Protein AF-A0A0B1RYW7-F1 (afdb_monomer_lite)

Structure (mmCIF, N/CA/C/O backbone):
data_AF-A0A0B1RYW7-F1
#
_entry.id   AF-A0A0B1RYW7-F1
#
loop_
_atom_site.group_PDB
_atom_site.id
_atom_site.type_symbol
_atom_site.label_atom_id
_atom_site.label_alt_id
_atom_site.label_comp_id
_atom_site.label_asym_id
_atom_site.label_entity_id
_atom_site.label_seq_id
_atom_site.pdbx_PDB_ins_code
_atom_site.Cartn_x
_atom_site.Cartn_y
_atom_site.Cartn_z
_atom_site.occupancy
_atom_site.B_iso_or_equiv
_atom_site.auth_seq_id
_atom_site.auth_comp_id
_atom_site.auth_asym_id
_atom_site.auth_atom_id
_atom_site.pdbx_PDB_model_num
ATOM 1 N N . MET A 1 1 ? 24.501 35.988 -28.580 1.00 73.19 1 MET A N 1
ATOM 2 C CA . MET A 1 1 ? 23.815 35.892 -27.267 1.00 73.19 1 MET A CA 1
ATOM 3 C C . MET A 1 1 ? 22.457 35.199 -27.354 1.00 73.19 1 MET A C 1
ATOM 5 O O . MET A 1 1 ? 22.246 34.276 -26.586 1.00 73.19 1 MET A O 1
ATOM 9 N N . PHE A 1 2 ? 21.575 35.550 -28.301 1.00 78.81 2 PHE A N 1
ATOM 10 C CA . PHE A 1 2 ? 20.245 34.924 -28.447 1.00 78.81 2 PHE A CA 1
ATOM 11 C C . PHE A 1 2 ? 20.281 33.399 -28.681 1.00 78.81 2 PHE A C 1
ATOM 13 O O . PHE A 1 2 ? 19.526 32.655 -28.069 1.00 78.81 2 PHE A O 1
ATOM 20 N N . VAL A 1 3 ? 21.230 32.921 -29.491 1.00 81.38 3 VAL A N 1
ATOM 21 C CA . VAL A 1 3 ? 21.387 31.486 -29.798 1.00 81.38 3 VAL A CA 1
ATOM 22 C C . VAL A 1 3 ? 21.755 30.659 -28.557 1.00 81.38 3 VAL A C 1
ATOM 24 O O . VAL A 1 3 ? 21.262 29.552 -28.382 1.00 81.38 3 VAL A O 1
ATOM 27 N N . TYR A 1 4 ? 22.562 31.225 -27.654 1.00 84.06 4 TYR A N 1
ATOM 28 C CA . TYR A 1 4 ? 22.911 30.585 -26.384 1.00 84.06 4 TYR A CA 1
ATOM 29 C C . TYR A 1 4 ? 21.708 30.500 -25.443 1.00 84.06 4 TYR A C 1
ATOM 31 O O . TYR A 1 4 ? 21.514 29.483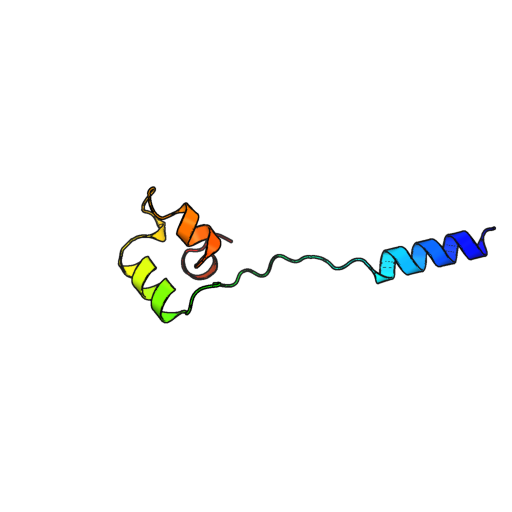 -24.789 1.00 84.06 4 TYR A O 1
ATOM 39 N N . PHE A 1 5 ? 20.871 31.539 -25.414 1.00 85.75 5 PHE A N 1
ATOM 40 C CA . PHE A 1 5 ? 19.648 31.543 -24.616 1.00 85.75 5 PHE A CA 1
ATOM 41 C C . PHE A 1 5 ? 18.660 30.467 -25.089 1.00 85.75 5 PHE A C 1
ATOM 43 O O . PHE A 1 5 ? 18.136 29.709 -24.278 1.00 85.75 5 PHE A O 1
ATOM 50 N N . LEU A 1 6 ? 18.479 30.333 -26.408 1.00 86.69 6 LEU A N 1
ATOM 51 C CA . LEU A 1 6 ? 17.662 29.267 -26.994 1.00 86.69 6 LEU A CA 1
ATOM 52 C C . LEU A 1 6 ? 18.221 27.869 -26.695 1.00 86.69 6 LEU A C 1
ATOM 54 O O . LEU A 1 6 ? 17.456 26.964 -26.373 1.00 86.69 6 LEU A O 1
ATOM 58 N N . ALA A 1 7 ? 19.544 27.697 -26.751 1.00 86.44 7 ALA A N 1
ATOM 59 C CA . ALA A 1 7 ? 20.189 26.428 -26.421 1.00 86.44 7 ALA A CA 1
ATOM 60 C C . ALA A 1 7 ? 19.970 26.030 -24.950 1.00 86.44 7 ALA A C 1
ATOM 62 O O . ALA A 1 7 ? 19.663 24.876 -24.669 1.00 86.44 7 ALA A O 1
ATOM 63 N N . VAL A 1 8 ? 20.057 26.983 -24.015 1.00 86.44 8 VAL A N 1
ATOM 64 C CA . VAL A 1 8 ? 19.796 26.738 -22.585 1.00 86.44 8 VAL A CA 1
ATOM 65 C C . VAL A 1 8 ? 18.336 26.349 -22.340 1.00 86.44 8 VAL A C 1
ATOM 67 O O . VAL A 1 8 ? 18.080 25.396 -21.610 1.00 86.44 8 VAL A O 1
ATOM 70 N N . LEU A 1 9 ? 17.378 27.027 -22.977 1.00 83.06 9 LEU A N 1
ATOM 71 C CA . LEU A 1 9 ? 15.954 26.688 -22.852 1.00 83.06 9 LEU A CA 1
ATOM 72 C C . LEU A 1 9 ? 15.629 25.288 -23.394 1.00 83.06 9 LEU A C 1
ATOM 74 O O . LEU A 1 9 ? 14.846 24.563 -22.786 1.00 83.06 9 LEU A O 1
ATOM 78 N N . LEU A 1 10 ? 16.250 24.887 -24.508 1.00 82.00 10 LEU A N 1
ATOM 79 C CA . LEU A 1 10 ? 16.089 23.540 -25.066 1.00 82.00 10 LEU A CA 1
ATOM 80 C C . LEU A 1 10 ? 16.641 22.458 -24.135 1.00 82.00 10 LEU A C 1
ATOM 82 O O . LEU A 1 10 ? 16.003 21.425 -23.961 1.00 82.00 10 LEU A O 1
ATOM 86 N N . VAL A 1 11 ? 17.792 22.707 -23.509 1.00 81.25 11 VAL A N 1
ATOM 87 C CA . VAL A 1 11 ? 18.378 21.797 -22.517 1.00 81.25 11 VAL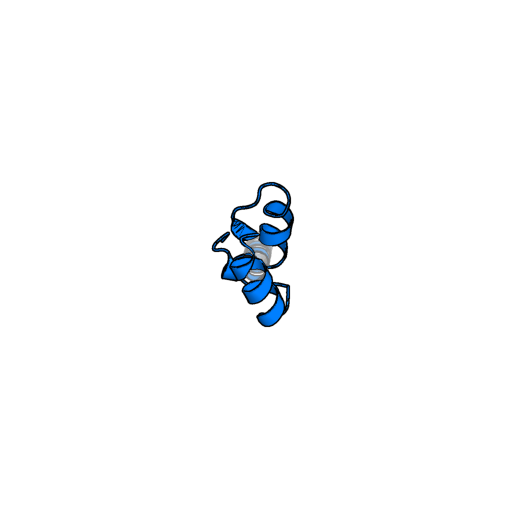 A CA 1
ATOM 88 C C . VAL A 1 11 ? 17.462 21.675 -21.297 1.00 81.25 11 VAL A C 1
ATOM 90 O O . VAL A 1 11 ? 17.157 20.563 -20.883 1.00 81.25 11 VAL A O 1
ATOM 93 N N . LEU A 1 12 ? 16.947 22.785 -20.762 1.00 77.38 12 LEU A N 1
ATOM 94 C CA . LEU A 1 12 ? 16.038 22.759 -19.609 1.00 77.38 12 LEU A CA 1
ATOM 95 C C . LEU A 1 12 ? 14.745 21.975 -19.885 1.00 77.38 12 LEU A C 1
ATOM 97 O O . LEU A 1 12 ? 14.327 21.202 -19.031 1.00 77.38 12 LEU A O 1
ATOM 101 N N . ASN A 1 13 ? 14.157 22.114 -21.078 1.00 74.50 13 ASN A N 1
ATOM 102 C CA . ASN A 1 13 ? 12.972 21.345 -21.480 1.00 74.50 13 ASN A CA 1
ATOM 103 C C . ASN A 1 13 ? 13.273 19.862 -21.759 1.00 74.50 13 ASN A C 1
ATOM 105 O O . ASN A 1 13 ? 12.387 19.026 -21.627 1.00 74.50 13 ASN A O 1
ATOM 109 N N . ALA A 1 14 ? 14.500 19.519 -22.163 1.00 74.06 14 ALA A N 1
ATOM 110 C CA . ALA A 1 14 ? 14.898 18.128 -22.388 1.00 74.06 14 ALA A CA 1
ATOM 111 C C . ALA A 1 14 ? 15.124 17.349 -21.078 1.00 74.06 14 ALA A C 1
ATOM 113 O O . ALA A 1 14 ? 15.008 16.127 -21.074 1.00 74.06 14 ALA A O 1
ATOM 114 N N . PHE A 1 15 ? 15.433 18.045 -19.976 1.00 70.12 15 PHE A N 1
ATOM 115 C CA . PHE A 1 15 ? 15.709 17.455 -18.660 1.00 70.12 15 PHE A CA 1
ATOM 116 C C . PHE A 1 15 ? 14.574 17.647 -17.644 1.00 70.12 15 PHE A C 1
ATOM 118 O O . PHE A 1 15 ? 14.792 17.501 -16.440 1.00 70.12 15 PHE A O 1
ATOM 125 N N . THR A 1 16 ? 13.351 17.944 -18.085 1.00 65.25 16 THR A N 1
ATOM 126 C CA . THR A 1 16 ? 12.182 17.810 -17.210 1.00 65.25 16 THR A CA 1
ATOM 127 C C . THR A 1 16 ? 11.822 16.330 -17.085 1.00 65.25 16 THR A C 1
ATOM 129 O O . THR A 1 16 ? 10.909 15.842 -17.748 1.00 65.25 16 THR A O 1
ATOM 132 N N . GLU A 1 17 ? 12.551 15.590 -16.246 1.00 63.06 17 GLU A N 1
ATOM 133 C CA . GLU A 1 17 ? 12.021 14.339 -15.706 1.00 63.06 17 GLU A CA 1
ATOM 134 C C . GLU A 1 17 ? 10.851 14.715 -14.796 1.00 63.06 17 GLU A C 1
ATOM 136 O O . GLU A 1 17 ? 11.033 15.186 -13.671 1.00 63.06 17 GLU A O 1
ATOM 141 N N . GLU A 1 18 ? 9.625 14.548 -15.294 1.00 61.50 18 GLU A N 1
ATOM 142 C CA . GLU A 1 18 ? 8.466 14.486 -14.417 1.00 61.50 18 GLU A CA 1
ATOM 143 C C . GLU A 1 18 ? 8.686 13.284 -13.500 1.00 61.50 18 GLU A C 1
ATOM 145 O O . GLU A 1 18 ? 8.489 12.132 -13.891 1.00 61.50 18 GLU A O 1
ATOM 150 N N . VAL A 1 19 ? 9.142 13.542 -12.272 1.00 61.84 19 VAL A N 1
ATOM 151 C CA . VAL A 1 19 ? 9.186 12.540 -11.208 1.00 61.84 19 VAL A CA 1
ATOM 152 C C . VAL A 1 19 ? 7.739 12.259 -10.804 1.00 61.84 19 VAL A C 1
ATOM 154 O O . VAL A 1 19 ? 7.264 12.663 -9.743 1.00 61.84 19 VAL A O 1
ATOM 157 N N . VAL A 1 20 ? 6.994 11.597 -11.689 1.00 65.69 20 VAL A N 1
ATOM 158 C CA . VAL A 1 20 ? 5.674 11.065 -11.393 1.00 65.69 20 VAL A CA 1
ATOM 159 C C . VAL A 1 20 ? 5.926 9.943 -10.405 1.00 65.69 20 VAL A C 1
ATOM 161 O O . VAL A 1 20 ? 6.360 8.851 -10.773 1.00 65.69 20 VAL A O 1
ATOM 164 N N . ALA A 1 21 ? 5.738 10.236 -9.120 1.00 70.31 21 ALA A N 1
ATOM 165 C CA . ALA A 1 21 ? 5.877 9.252 -8.064 1.00 70.31 21 ALA A CA 1
ATOM 1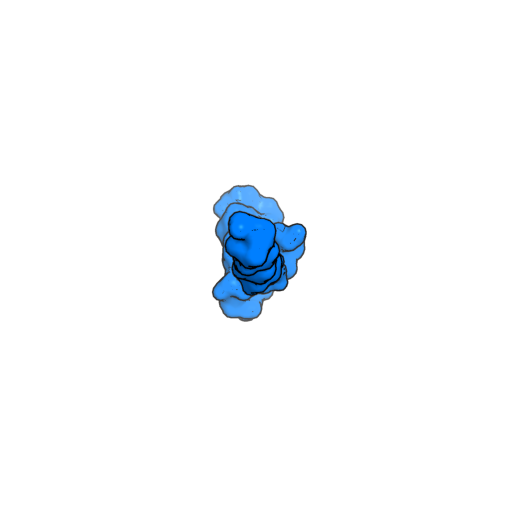66 C C . ALA A 1 21 ? 4.930 8.079 -8.358 1.00 70.31 21 ALA A C 1
ATOM 168 O O . ALA A 1 21 ? 3.731 8.151 -8.099 1.00 70.31 21 ALA A O 1
ATOM 169 N N . GLN A 1 22 ? 5.465 6.992 -8.921 1.00 80.94 22 GLN A N 1
ATOM 170 C CA . GLN A 1 22 ? 4.657 5.849 -9.331 1.00 80.94 22 GLN A CA 1
ATOM 171 C C . GLN A 1 22 ? 3.947 5.261 -8.111 1.00 80.94 22 GLN A C 1
ATOM 173 O O . GLN A 1 22 ? 4.585 4.932 -7.104 1.00 80.94 22 GLN A O 1
ATOM 178 N N . CYS A 1 23 ? 2.621 5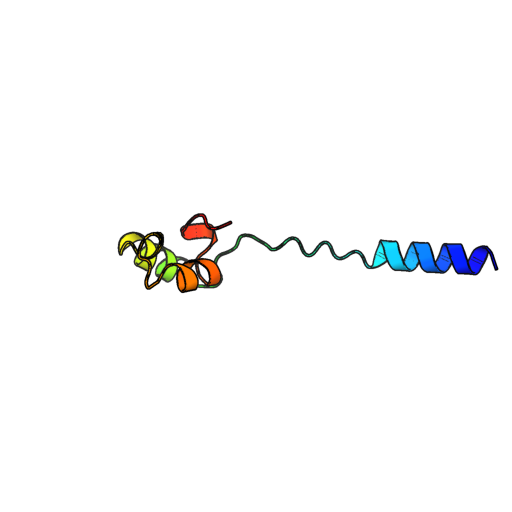.140 -8.186 1.00 91.00 23 CYS A N 1
ATOM 179 C CA . CYS A 1 23 ? 1.789 4.504 -7.168 1.00 91.00 23 CYS A CA 1
ATOM 180 C C . CYS A 1 23 ? 1.935 2.976 -7.246 1.00 91.00 23 CYS A C 1
ATOM 182 O O . CYS A 1 23 ? 1.109 2.271 -7.823 1.00 91.00 23 CYS A O 1
ATOM 184 N N . VAL A 1 24 ? 3.035 2.468 -6.702 1.00 94.38 24 VAL A N 1
ATOM 185 C CA . VAL A 1 24 ? 3.343 1.037 -6.659 1.00 94.38 24 VAL A CA 1
ATOM 186 C C . VAL A 1 24 ? 3.688 0.597 -5.247 1.00 94.38 24 VAL A C 1
ATOM 188 O O . VAL A 1 24 ? 4.261 1.367 -4.470 1.00 94.38 24 VAL A O 1
ATOM 191 N N . ASP A 1 25 ? 3.353 -0.645 -4.925 1.00 97.00 25 ASP A N 1
ATOM 192 C CA . ASP A 1 25 ? 3.864 -1.284 -3.721 1.00 97.00 25 ASP A CA 1
ATOM 193 C C . ASP A 1 25 ? 5.353 -1.578 -3.905 1.00 97.00 25 ASP A C 1
ATOM 195 O O . ASP A 1 25 ? 5.809 -1.945 -4.988 1.00 97.00 25 ASP A O 1
ATOM 199 N N . ARG A 1 26 ? 6.128 -1.341 -2.848 1.00 96.06 26 ARG A N 1
ATOM 200 C CA . ARG A 1 26 ? 7.555 -1.686 -2.803 1.00 96.06 26 ARG A CA 1
ATOM 201 C C . ARG A 1 26 ? 7.771 -3.094 -2.263 1.00 96.06 26 ARG A C 1
ATOM 203 O O . ARG A 1 26 ? 8.792 -3.708 -2.555 1.00 96.06 26 ARG A O 1
ATOM 210 N N . ALA A 1 27 ? 6.853 -3.569 -1.426 1.00 96.94 27 ALA A N 1
ATOM 211 C CA . ALA A 1 27 ? 6.851 -4.933 -0.923 1.00 96.94 27 ALA A CA 1
ATOM 212 C C . ALA A 1 27 ? 6.201 -5.896 -1.937 1.00 96.94 27 A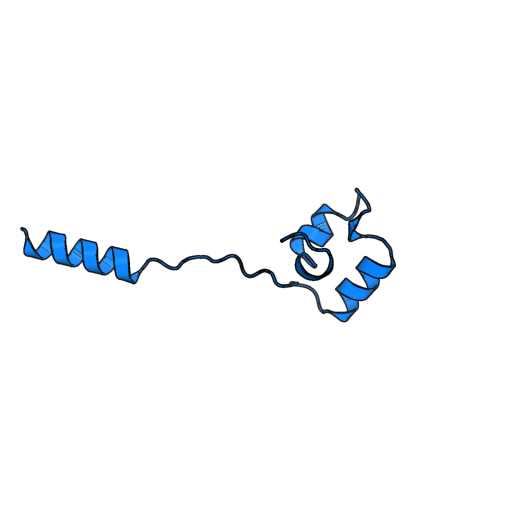LA A C 1
ATOM 214 O O . ALA A 1 27 ? 5.410 -5.454 -2.768 1.00 96.94 27 ALA A O 1
ATOM 215 N N . PRO A 1 28 ? 6.500 -7.207 -1.858 1.00 97.75 28 PRO A N 1
ATOM 216 C CA . PRO A 1 28 ? 5.791 -8.219 -2.636 1.00 97.75 28 PRO A CA 1
ATOM 217 C C . PRO A 1 28 ? 4.283 -8.195 -2.361 1.00 97.75 28 PRO A C 1
ATOM 219 O O . PRO A 1 28 ? 3.878 -8.059 -1.203 1.00 97.75 28 PRO A O 1
ATOM 222 N N . ASP A 1 29 ? 3.472 -8.421 -3.396 1.00 96.62 29 ASP A N 1
ATOM 223 C CA . ASP A 1 29 ? 2.002 -8.404 -3.310 1.00 96.62 29 ASP A CA 1
ATOM 224 C C . ASP A 1 29 ? 1.477 -9.303 -2.180 1.00 96.62 29 ASP A C 1
ATOM 226 O O . ASP A 1 29 ? 0.665 -8.877 -1.363 1.00 96.62 29 ASP A O 1
ATOM 230 N N . THR A 1 30 ? 2.039 -10.509 -2.034 1.00 97.75 30 THR A N 1
ATOM 231 C CA . THR A 1 30 ? 1.649 -11.466 -0.985 1.00 97.75 30 THR A CA 1
ATOM 232 C C . THR A 1 30 ? 1.831 -10.921 0.432 1.00 97.75 30 THR A C 1
ATOM 234 O O . THR A 1 30 ? 1.027 -11.221 1.317 1.00 97.75 30 THR A O 1
ATOM 237 N N . LEU A 1 31 ? 2.865 -10.105 0.665 1.00 97.50 31 LEU A N 1
ATOM 238 C CA . LEU A 1 31 ? 3.087 -9.454 1.953 1.00 97.50 31 LEU A CA 1
ATOM 239 C C . LEU A 1 31 ? 2.075 -8.326 2.159 1.00 97.50 31 LEU A C 1
ATOM 241 O O . LEU A 1 31 ? 1.491 -8.228 3.237 1.00 97.50 31 LEU A O 1
ATOM 245 N N . CYS A 1 32 ? 1.848 -7.487 1.148 1.00 98.19 32 CYS A N 1
ATOM 246 C CA . CYS A 1 32 ? 0.901 -6.382 1.258 1.00 98.19 32 CYS A CA 1
ATOM 247 C C . CYS A 1 32 ? -0.536 -6.872 1.472 1.00 98.19 32 CYS A C 1
ATOM 249 O O . CYS A 1 32 ? -1.218 -6.353 2.359 1.00 98.19 32 CYS A O 1
ATOM 251 N N . ASP A 1 33 ? -0.957 -7.918 0.762 1.00 98.31 33 ASP A N 1
ATOM 252 C CA . ASP A 1 33 ? -2.257 -8.566 0.944 1.00 98.31 33 ASP A CA 1
ATOM 253 C C . ASP A 1 33 ? -2.413 -9.125 2.361 1.00 98.31 33 ASP A C 1
ATOM 255 O O . ASP A 1 33 ? -3.427 -8.886 3.022 1.00 98.31 33 ASP A O 1
ATOM 259 N N . GLN A 1 34 ? -1.381 -9.801 2.877 1.00 98.31 34 GLN A N 1
ATOM 260 C CA . GLN A 1 34 ? -1.390 -10.330 4.240 1.00 98.31 34 GLN A CA 1
ATOM 261 C C . GLN A 1 34 ? -1.440 -9.215 5.295 1.00 98.31 34 GLN A C 1
ATOM 263 O O . GLN A 1 34 ? -2.098 -9.350 6.328 1.00 98.31 34 GLN A O 1
ATOM 268 N N . MET A 1 35 ? -0.722 -8.111 5.086 1.00 97.88 35 MET A N 1
ATOM 269 C CA . MET A 1 35 ? -0.737 -6.982 6.018 1.00 97.88 35 MET A CA 1
ATOM 270 C C . MET A 1 35 ? -2.086 -6.259 5.985 1.00 97.88 35 MET A C 1
ATOM 272 O O . MET A 1 35 ? -2.616 -5.906 7.040 1.00 97.88 35 MET A O 1
ATOM 276 N N . LYS A 1 36 ? -2.681 -6.101 4.799 1.00 98.12 36 LYS A N 1
ATOM 277 C CA . LYS A 1 36 ? -4.033 -5.562 4.632 1.00 98.12 36 LYS A CA 1
ATOM 278 C C . LYS A 1 36 ? -5.069 -6.430 5.333 1.00 98.12 36 LYS A C 1
ATOM 280 O O . LYS A 1 36 ? -5.868 -5.906 6.102 1.00 98.12 36 LYS A O 1
ATOM 285 N N . SER A 1 37 ? -5.015 -7.751 5.161 1.00 98.31 37 SER A N 1
ATOM 286 C CA . SER A 1 37 ? -5.946 -8.667 5.835 1.00 98.31 37 SER A CA 1
ATOM 287 C C . SER A 1 37 ? -5.806 -8.654 7.363 1.00 98.31 37 SER A C 1
ATOM 289 O O . SER A 1 37 ? -6.736 -9.037 8.065 1.00 98.31 37 SER A O 1
ATOM 291 N N . LYS A 1 38 ? -4.655 -8.215 7.892 1.00 97.62 38 LYS A N 1
ATOM 292 C CA . LYS A 1 38 ? -4.404 -8.015 9.331 1.00 97.62 38 LYS A CA 1
ATOM 293 C C . LYS A 1 38 ? -4.836 -6.633 9.851 1.00 97.62 38 LYS A C 1
ATOM 295 O O . LYS A 1 38 ? -4.655 -6.367 11.035 1.00 97.62 38 LYS A O 1
ATOM 300 N N . GLY A 1 39 ? -5.377 -5.756 8.999 1.00 97.94 39 GLY A N 1
ATOM 301 C CA . GLY A 1 39 ? -5.803 -4.401 9.375 1.00 97.94 39 GLY A CA 1
ATOM 302 C C . GLY A 1 39 ? -4.651 -3.406 9.554 1.00 97.94 39 GLY A C 1
ATOM 303 O O . GLY A 1 39 ? -4.789 -2.400 10.250 1.00 97.94 39 GLY A O 1
ATOM 304 N N . ASN A 1 40 ? -3.482 -3.676 8.959 1.00 98.19 40 ASN A N 1
ATOM 305 C CA . ASN A 1 40 ? -2.319 -2.795 9.105 1.00 98.19 40 ASN A CA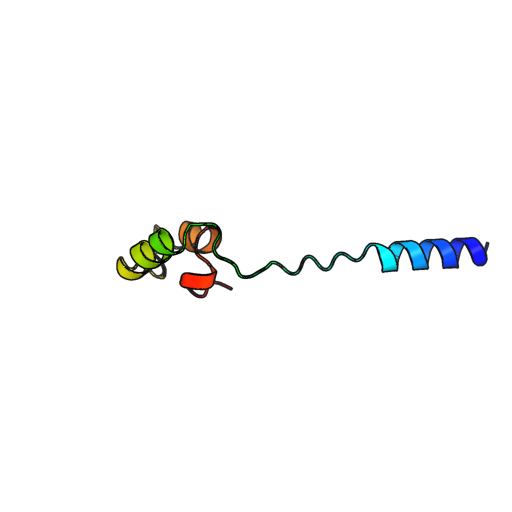 1
ATOM 306 C C . ASN A 1 40 ? -2.422 -1.496 8.297 1.00 98.19 40 ASN A C 1
ATOM 308 O O . ASN A 1 40 ? -1.657 -0.569 8.552 1.00 98.19 40 ASN A O 1
ATOM 312 N N . CYS A 1 41 ? -3.349 -1.395 7.343 1.00 97.81 41 CYS A N 1
ATOM 313 C CA . CYS A 1 41 ? -3.597 -0.129 6.658 1.00 97.81 41 CYS A CA 1
ATOM 314 C C . CYS A 1 41 ? -4.215 0.901 7.636 1.00 97.81 41 CYS A C 1
ATOM 316 O O . CYS A 1 41 ? -3.873 2.082 7.625 1.00 97.81 41 CYS A O 1
ATOM 318 N N . GLU A 1 42 ? -5.081 0.464 8.546 1.00 97.62 42 GLU A N 1
ATOM 319 C CA . GLU A 1 42 ? -5.815 1.339 9.464 1.00 97.62 42 GLU A CA 1
ATOM 320 C C . GLU A 1 42 ? -5.124 1.490 10.826 1.00 97.62 42 GLU A C 1
ATOM 322 O O . GLU A 1 42 ? -5.358 2.469 11.537 1.00 97.62 42 GLU A O 1
ATOM 327 N N . ASN A 1 43 ? -4.255 0.545 11.192 1.00 97.69 43 ASN A N 1
ATOM 328 C CA . ASN A 1 43 ? -3.577 0.529 12.483 1.00 97.69 43 ASN A CA 1
ATOM 329 C C . ASN A 1 43 ? -2.557 1.688 12.611 1.00 97.69 43 ASN A C 1
ATOM 331 O O . ASN A 1 43 ? -1.589 1.742 11.848 1.00 97.69 43 ASN A O 1
ATOM 335 N N . PRO A 1 44 ? -2.694 2.588 13.607 1.00 97.50 44 PRO A N 1
ATOM 336 C CA . PRO A 1 44 ? -1.829 3.763 13.757 1.00 97.50 44 PRO A CA 1
ATOM 337 C C . PRO A 1 44 ? -0.351 3.424 13.990 1.00 97.50 44 PRO A C 1
ATOM 339 O O . PRO A 1 44 ? 0.510 4.241 13.673 1.00 97.50 44 PRO A O 1
ATOM 342 N N . PHE A 1 45 ? -0.038 2.229 14.496 1.00 97.50 45 PHE A N 1
ATOM 343 C CA . PHE A 1 45 ? 1.341 1.793 14.726 1.00 97.50 45 PHE A CA 1
ATOM 344 C C . PHE A 1 45 ? 2.045 1.315 13.450 1.00 97.50 45 PHE A C 1
ATOM 346 O O . PHE A 1 45 ? 3.271 1.336 13.387 1.00 97.50 45 PHE A O 1
ATOM 353 N N . THR A 1 46 ? 1.293 0.884 12.432 1.00 97.62 46 THR A N 1
ATOM 354 C CA . THR A 1 46 ? 1.843 0.325 11.183 1.00 97.62 46 THR A CA 1
ATOM 355 C C . THR A 1 46 ? 1.524 1.174 9.954 1.00 97.62 46 THR A C 1
ATOM 357 O O . THR A 1 46 ? 2.182 1.019 8.925 1.00 97.62 46 THR A O 1
ATOM 360 N N . LYS A 1 47 ? 0.600 2.135 10.060 1.00 96.19 47 LYS A N 1
ATOM 361 C CA . LYS A 1 47 ? 0.145 3.002 8.964 1.00 96.19 47 LYS A CA 1
ATOM 362 C C . LYS A 1 47 ? 1.282 3.686 8.206 1.00 96.19 47 LYS A C 1
ATOM 364 O O . LYS A 1 47 ? 1.293 3.656 6.979 1.00 96.19 47 LYS A O 1
ATOM 369 N N . GLU A 1 48 ? 2.261 4.260 8.905 1.00 97.06 48 GLU A N 1
ATOM 370 C CA . GLU A 1 48 ? 3.404 4.920 8.250 1.00 97.06 48 GLU A CA 1
ATOM 371 C C . GLU A 1 48 ? 4.291 3.928 7.489 1.00 97.06 48 GLU A C 1
ATOM 373 O O . GLU A 1 48 ? 4.757 4.215 6.386 1.00 97.06 48 GLU A O 1
ATOM 378 N N . GLN A 1 49 ? 4.463 2.716 8.018 1.00 96.81 49 GLN A N 1
ATOM 379 C CA . GLN A 1 49 ? 5.176 1.657 7.310 1.00 96.81 49 GLN A CA 1
ATOM 380 C C . GLN A 1 49 ? 4.401 1.208 6.064 1.00 96.81 49 GLN A C 1
ATOM 382 O O . GLN A 1 49 ? 4.990 1.035 4.994 1.00 96.81 49 GLN A O 1
ATOM 387 N N . MET A 1 50 ? 3.076 1.092 6.164 1.00 97.75 50 MET A N 1
ATOM 388 C CA . MET A 1 50 ? 2.220 0.719 5.039 1.00 97.75 50 MET A CA 1
ATOM 389 C C . MET A 1 50 ? 2.184 1.795 3.944 1.00 97.75 50 MET A C 1
ATOM 391 O O . MET A 1 50 ? 2.211 1.442 2.768 1.00 97.75 50 MET A O 1
ATOM 395 N N . LYS A 1 51 ? 2.241 3.090 4.288 1.00 96.69 51 LYS A N 1
ATOM 396 C CA . LYS A 1 51 ? 2.417 4.191 3.315 1.00 96.69 51 LYS A CA 1
ATOM 397 C C . LYS A 1 51 ? 3.715 4.097 2.517 1.00 96.69 51 LYS A C 1
ATOM 399 O O . LYS A 1 51 ? 3.764 4.539 1.374 1.00 96.69 51 LYS A O 1
ATOM 404 N N . MET A 1 52 ? 4.776 3.541 3.097 1.00 95.00 52 MET A N 1
ATOM 405 C CA . MET A 1 52 ? 6.051 3.386 2.393 1.00 95.00 52 MET A CA 1
ATOM 406 C C . MET A 1 52 ? 6.109 2.110 1.553 1.00 95.00 52 MET A C 1
ATOM 408 O O . MET A 1 52 ? 6.670 2.130 0.457 1.00 95.00 52 MET A O 1
ATOM 412 N N . MET A 1 53 ? 5.566 1.007 2.072 1.00 96.81 53 MET A N 1
ATOM 413 C CA . MET A 1 53 ? 5.775 -0.329 1.504 1.00 96.81 53 MET A CA 1
ATOM 414 C C . MET A 1 53 ? 4.615 -0.823 0.643 1.00 96.81 53 MET A C 1
ATOM 416 O O . MET A 1 53 ? 4.859 -1.504 -0.347 1.00 96.81 53 MET A O 1
ATOM 420 N N . CYS A 1 54 ? 3.383 -0.474 1.005 1.00 97.81 54 CYS A N 1
ATOM 421 C CA . CYS A 1 54 ? 2.155 -1.048 0.457 1.00 97.81 54 CYS A CA 1
ATOM 422 C C . CYS A 1 54 ? 1.123 0.043 0.114 1.00 97.81 54 CYS A C 1
ATOM 424 O O . CYS A 1 54 ? -0.075 -0.098 0.373 1.00 97.81 54 CYS A O 1
ATOM 426 N N . LYS A 1 55 ? 1.597 1.178 -0.416 1.00 96.56 55 LYS A N 1
ATOM 427 C CA . LYS A 1 55 ? 0.765 2.353 -0.705 1.00 96.56 55 LYS A CA 1
ATOM 428 C C . LYS A 1 55 ? -0.336 2.099 -1.726 1.00 96.56 55 LYS A C 1
ATOM 430 O O . LYS A 1 55 ? -1.407 2.672 -1.585 1.00 96.56 55 LYS A O 1
ATOM 435 N N . LYS A 1 56 ? -0.109 1.254 -2.728 1.00 97.38 56 LYS A N 1
ATOM 436 C CA . LYS A 1 56 ? -1.135 0.891 -3.706 1.00 97.38 56 LYS A CA 1
ATOM 437 C C . LYS A 1 56 ? -2.151 -0.037 -3.046 1.00 97.38 56 LYS A C 1
ATOM 439 O O . LYS A 1 56 ? -3.338 0.261 -3.071 1.00 97.38 56 LYS A O 1
ATOM 444 N N . THR A 1 57 ? -1.703 -1.102 -2.381 1.00 97.88 57 THR A N 1
ATOM 445 C CA . THR A 1 57 ? -2.600 -2.069 -1.717 1.00 97.88 57 THR A CA 1
ATOM 446 C C . THR A 1 57 ? -3.487 -1.435 -0.634 1.00 97.88 57 THR A C 1
ATOM 448 O O . THR A 1 57 ? -4.665 -1.798 -0.503 1.00 97.88 57 THR A O 1
ATOM 451 N N . CYS A 1 58 ? -2.948 -0.476 0.125 1.00 97.38 58 CYS A N 1
ATOM 452 C CA . CYS A 1 58 ? -3.669 0.260 1.167 1.00 97.38 58 CYS A CA 1
ATOM 453 C C . CYS A 1 58 ? -4.322 1.574 0.697 1.00 97.38 58 CYS A C 1
ATOM 455 O O . CYS A 1 58 ? -4.881 2.279 1.533 1.00 97.38 58 CYS A O 1
ATOM 457 N N . ASN A 1 59 ? -4.273 1.917 -0.597 1.00 96.12 59 ASN A N 1
ATOM 458 C CA . ASN A 1 59 ? -4.814 3.174 -1.140 1.00 96.12 59 ASN A CA 1
ATOM 459 C C . ASN A 1 59 ? -4.279 4.444 -0.432 1.00 96.12 59 ASN A C 1
ATOM 461 O O . ASN A 1 59 ? -5.045 5.294 0.012 1.00 96.12 59 ASN A O 1
ATOM 465 N N . PHE A 1 60 ? -2.956 4.544 -0.287 1.00 94.62 60 PHE A N 1
ATOM 466 C CA . PHE A 1 60 ? -2.233 5.719 0.233 1.00 94.62 60 PHE A CA 1
ATOM 467 C C . PHE A 1 60 ? -1.514 6.539 -0.832 1.00 94.62 60 PHE A C 1
ATOM 469 O O . PHE A 1 60 ? -0.767 7.465 -0.510 1.00 94.62 60 PHE A O 1
ATOM 476 N N . CYS A 1 61 ? -1.702 6.159 -2.085 1.00 87.69 61 CYS A N 1
ATOM 477 C CA . CYS A 1 61 ? -1.674 7.134 -3.153 1.00 87.69 61 CYS A CA 1
ATOM 478 C C . CYS A 1 61 ? -2.924 8.023 -2.989 1.00 87.69 61 CYS A C 1
ATOM 480 O O . CYS A 1 61 ? -2.798 9.225 -3.264 1.00 87.69 61 CYS A O 1
#

Secondary structure (DSSP, 8-state):
-HHHHHHHHHHHHHT----------SS-HHHHHHHHHTTTTT-TTTHHHHHHH-TTTTT--

pLDDT: mean 89.33, std 11.27, range [61.5, 98.31]

InterPro domains:
  IPR003582 ShKT domain [PF01549] (22-61)
  IPR003582 ShKT domain [PS51670] (23-61)

Sequence (61 aa):
MFVYFLAVLLVLNAFTEEVVAQCVDRAPDTLCDQMKSKGNCENPFTKEQMKMMCKKTCNFC

Organism: Oesophagostomum dentatum (NCBI:txid61180)

Foldseek 3Di:
DVVVVVVVVVVVVVPPPPPPVDQDAQADPVVLVVCVVVVLCPDPVNVVVCCRGPCNSSVVD

Radius of gyration: 20.1 Å; chains: 1; bounding box: 30×47×44 Å